Protein AF-A0A2E2L470-F1 (afdb_monomer)

Radius of gyration: 21.18 Å; Cα contacts (8 Å, |Δi|>4): 68; chains: 1; bounding box: 37×33×64 Å

Nearest PDB structures (foldseek):
  6x89-assembly1_X1  TM=7.758E-01  e=2.841E+00  Vigna radiata
  8esz-assembly1_C2  TM=4.717E-01  e=1.333E+00  Drosophila melanogaster

Secondary structure (DSSP, 8-state):
-------------------HHHHHHHHHHHHHHHHHTT-HHHHHHHHHHHHHHHHHHHHHHHHHHHHHHHHHSSSSTTS--

Mean predicted aligned error: 12.42 Å

Sequence (81 aa):
MTDQQKPQDEGGRSFPPFNAAGLAIGIGLGIAFGVALDNIGAGLAIGIGIGVAFSLAFGAAEADRRKKRDRDDDGDRGASD

pLDDT: mean 76.43, std 17.27, range [44.0, 96.81]

Foldseek 3Di:
DDDDDPPPDPDPPPPQQFAVVLLVQLLVQLCVVCVVVVHSPRSNVRSNVRSRVVRNVVSNVVVVVVVVVVVVVVVVVPPPD

Solvent-accessible surface area (backbone atoms only — not comparable to full-atom values): 4670 Å² total; per-residue (Å²): 132,83,87,72,86,73,81,71,87,75,80,77,78,67,70,73,49,74,34,65,66,25,42,53,52,11,48,56,51,4,50,53,45,2,62,76,68,78,34,55,69,62,14,39,56,54,12,46,55,52,4,50,54,43,10,50,60,55,12,55,61,51,51,59,54,52,65,53,53,65,60,60,68,62,63,69,76,72,76,83,126

Structure (mmCIF, N/CA/C/O backbone):
data_AF-A0A2E2L470-F1
#
_entry.id   AF-A0A2E2L470-F1
#
loop_
_atom_site.group_PDB
_atom_site.id
_atom_site.type_symbol
_atom_site.label_atom_id
_atom_site.label_alt_id
_atom_site.label_comp_id
_atom_site.label_asym_id
_atom_site.label_entity_id
_atom_site.label_seq_id
_atom_site.pdbx_PDB_ins_code
_atom_site.Cartn_x
_atom_site.Cartn_y
_atom_site.Cartn_z
_atom_site.occupancy
_atom_site.B_iso_or_equiv
_atom_site.auth_seq_id
_atom_site.auth_comp_id
_atom_site.auth_asym_id
_atom_site.auth_atom_id
_atom_site.pdbx_PDB_model_num
ATOM 1 N N . MET A 1 1 ? 23.494 1.082 -50.548 1.00 44.00 1 MET A N 1
ATOM 2 C CA . MET A 1 1 ? 24.047 0.911 -49.188 1.00 44.00 1 MET A CA 1
ATOM 3 C C . MET A 1 1 ? 22.862 0.935 -48.250 1.00 44.00 1 MET A C 1
ATOM 5 O O . MET A 1 1 ? 22.034 1.820 -48.380 1.00 44.00 1 MET A O 1
ATOM 9 N N . THR A 1 2 ? 22.716 -0.141 -47.492 1.00 55.62 2 THR A N 1
ATOM 10 C CA . THR A 1 2 ? 21.520 -0.598 -46.773 1.00 55.62 2 THR A CA 1
ATOM 11 C C . THR A 1 2 ? 20.779 0.480 -45.987 1.00 55.62 2 THR A C 1
ATOM 13 O O . THR A 1 2 ? 21.316 1.032 -45.029 1.00 55.62 2 THR A O 1
ATOM 16 N N . ASP A 1 3 ? 19.511 0.667 -46.356 1.00 62.31 3 ASP A N 1
ATOM 17 C CA . ASP A 1 3 ? 18.414 0.882 -45.416 1.00 62.31 3 ASP A CA 1
ATOM 18 C C . ASP A 1 3 ? 18.439 -0.233 -44.369 1.00 62.31 3 ASP A C 1
ATOM 20 O O . ASP A 1 3 ? 18.270 -1.399 -44.712 1.00 62.31 3 ASP A O 1
ATOM 24 N N . GLN A 1 4 ? 18.676 0.124 -43.114 1.00 53.78 4 GLN A N 1
ATOM 25 C CA . GLN A 1 4 ? 17.950 -0.416 -41.967 1.00 53.78 4 GLN A CA 1
ATOM 26 C C . GLN A 1 4 ? 18.134 0.590 -40.834 1.00 53.78 4 GLN A C 1
ATOM 28 O O . GLN A 1 4 ? 19.056 0.521 -40.018 1.00 53.78 4 GLN A O 1
ATOM 33 N N . GLN A 1 5 ? 17.244 1.577 -40.854 1.00 57.88 5 GLN A N 1
ATOM 34 C CA . GLN A 1 5 ? 16.861 2.397 -39.721 1.00 57.88 5 GLN A CA 1
ATOM 35 C C . GLN A 1 5 ? 16.776 1.495 -38.479 1.00 57.88 5 GLN A C 1
ATOM 37 O O . GLN A 1 5 ? 15.858 0.692 -38.359 1.00 57.88 5 GLN A O 1
ATOM 42 N N . LYS A 1 6 ? 17.725 1.600 -37.546 1.00 50.06 6 LYS A N 1
ATOM 43 C CA . LYS A 1 6 ?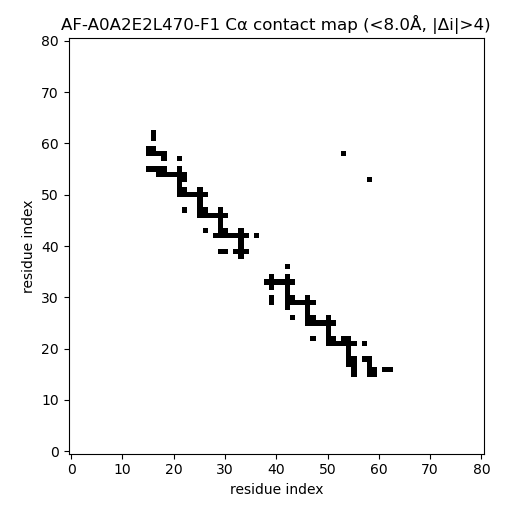 17.461 1.183 -36.169 1.00 50.06 6 LYS A CA 1
ATOM 44 C C . LYS A 1 6 ? 16.674 2.342 -35.569 1.00 50.06 6 LYS A C 1
ATOM 46 O O . LYS A 1 6 ? 17.282 3.399 -35.379 1.00 50.06 6 LYS A O 1
ATOM 51 N N . PRO A 1 7 ? 15.362 2.212 -35.301 1.00 52.69 7 PRO A N 1
ATOM 52 C CA . PRO A 1 7 ? 14.678 3.200 -34.494 1.00 52.69 7 PRO A CA 1
ATOM 53 C C . PRO A 1 7 ? 15.338 3.089 -33.123 1.00 52.69 7 PRO A C 1
ATOM 55 O O . PRO A 1 7 ? 15.193 2.093 -32.412 1.00 52.69 7 PRO A O 1
ATOM 58 N N . GLN A 1 8 ? 16.198 4.053 -32.817 1.00 56.91 8 GLN A N 1
ATOM 59 C CA . GLN A 1 8 ? 16.689 4.262 -31.471 1.00 56.91 8 GLN A CA 1
ATOM 60 C C . GLN A 1 8 ? 15.461 4.649 -30.668 1.00 56.91 8 GLN A C 1
ATOM 62 O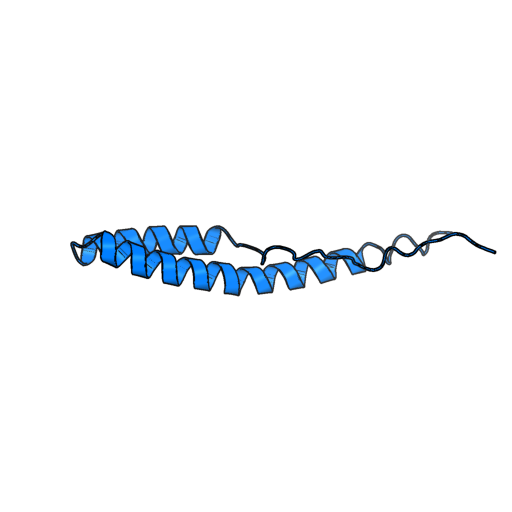 O . GLN A 1 8 ? 14.978 5.755 -30.851 1.00 56.91 8 GLN A O 1
ATOM 67 N N . ASP A 1 9 ? 14.920 3.687 -29.913 1.00 56.59 9 ASP A N 1
ATOM 68 C CA . ASP A 1 9 ? 14.431 3.877 -28.544 1.00 56.59 9 ASP A CA 1
ATOM 69 C C . ASP A 1 9 ? 14.019 5.331 -28.260 1.00 56.59 9 ASP A C 1
ATOM 71 O O . ASP A 1 9 ? 14.669 6.071 -27.523 1.00 56.59 9 ASP A O 1
ATOM 75 N N . GLU A 1 10 ? 12.967 5.771 -28.946 1.00 58.31 10 GLU A N 1
ATOM 76 C CA . GLU A 1 10 ? 12.336 7.040 -28.661 1.00 58.31 10 GLU A CA 1
ATOM 77 C C . GLU A 1 10 ? 11.237 6.768 -27.643 1.00 58.31 10 GLU A C 1
ATOM 79 O O . GLU A 1 10 ? 10.192 6.185 -27.933 1.00 58.31 10 GLU A O 1
ATOM 84 N N . GLY A 1 11 ? 11.476 7.234 -26.422 1.00 51.31 11 GLY A N 1
ATOM 85 C CA . GLY A 1 11 ? 10.408 7.843 -25.637 1.00 51.31 11 GLY A CA 1
ATOM 86 C C . GLY A 1 11 ? 9.454 6.899 -24.917 1.00 51.31 11 GLY A C 1
ATOM 87 O O . GLY A 1 11 ? 8.390 7.337 -24.474 1.00 51.31 11 GLY A O 1
ATOM 88 N N . GLY A 1 12 ? 9.822 5.641 -24.706 1.00 48.44 12 GLY A N 1
ATOM 89 C CA . GLY A 1 12 ? 9.053 4.744 -23.856 1.00 48.44 12 GLY A CA 1
ATOM 90 C C . GLY A 1 12 ? 9.249 5.057 -22.374 1.00 48.44 12 GLY A C 1
ATOM 91 O O . GLY A 1 12 ? 9.879 4.266 -21.674 1.00 48.44 12 GLY A O 1
ATOM 92 N N . ARG A 1 13 ? 8.696 6.165 -21.853 1.00 56.53 13 ARG A N 1
ATOM 93 C CA . ARG A 1 13 ? 8.405 6.277 -20.410 1.00 56.53 13 ARG A CA 1
ATOM 94 C C . ARG A 1 13 ? 7.412 5.166 -20.077 1.00 56.53 13 ARG A C 1
ATOM 96 O O . ARG A 1 13 ? 6.207 5.396 -20.046 1.00 56.53 13 ARG A O 1
ATOM 103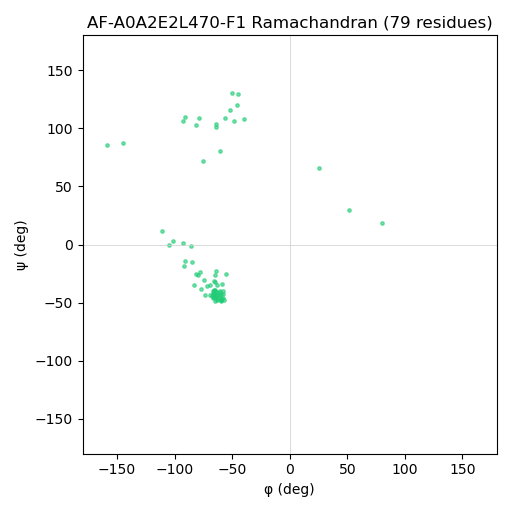 N N . SER A 1 14 ? 7.920 3.948 -19.904 1.00 57.91 14 SER A N 1
ATOM 104 C CA . SER A 1 14 ? 7.166 2.836 -19.358 1.00 57.91 14 SER A CA 1
ATOM 105 C C . SER A 1 14 ? 6.688 3.344 -18.017 1.00 57.91 14 SER A C 1
ATOM 107 O O . SER A 1 14 ? 7.505 3.612 -17.133 1.00 57.91 14 SER A O 1
ATOM 109 N N . PHE A 1 15 ? 5.383 3.601 -17.920 1.00 58.31 15 PHE A N 1
ATOM 110 C CA . PHE A 1 15 ? 4.752 3.905 -16.650 1.00 58.31 15 PHE A CA 1
ATOM 111 C C . PHE A 1 15 ? 5.298 2.896 -15.645 1.00 58.31 15 PHE A C 1
ATOM 113 O O . PHE A 1 15 ? 5.360 1.707 -15.987 1.00 58.31 15 PHE A O 1
ATOM 120 N N . PRO A 1 16 ? 5.795 3.360 -14.483 1.00 61.34 16 PRO A N 1
ATOM 121 C CA . PRO A 1 16 ? 6.444 2.473 -13.540 1.00 61.34 16 PRO A CA 1
ATOM 122 C C . PRO A 1 16 ? 5.512 1.279 -13.318 1.00 61.34 16 PRO A C 1
ATOM 124 O O . PRO A 1 16 ? 4.310 1.501 -13.139 1.00 61.34 16 PRO A O 1
ATOM 127 N N . PRO A 1 17 ? 6.030 0.044 -13.423 1.00 66.00 17 PRO A N 1
ATOM 128 C CA . PRO A 1 17 ? 5.241 -1.178 -13.282 1.00 66.00 17 PRO A CA 1
ATOM 129 C C . PRO A 1 17 ? 4.386 -1.064 -12.020 1.00 66.00 17 PRO A C 1
ATOM 131 O O . PRO A 1 17 ? 4.900 -1.064 -10.905 1.00 66.00 17 PRO A O 1
ATOM 134 N N . PHE A 1 18 ? 3.084 -0.858 -12.192 1.00 74.75 18 PHE A N 1
ATOM 135 C CA . PHE A 1 18 ? 2.194 -0.601 -11.072 1.00 74.75 18 PHE A CA 1
ATOM 136 C C . PHE A 1 18 ? 1.612 -1.928 -10.606 1.00 74.75 18 PHE A C 1
ATOM 138 O O . PHE A 1 18 ? 0.750 -2.513 -11.265 1.00 74.75 18 PHE A O 1
ATOM 145 N N . ASN A 1 19 ? 2.086 -2.416 -9.463 1.00 87.06 19 ASN A N 1
ATOM 146 C CA . ASN A 1 19 ? 1.598 -3.669 -8.909 1.00 87.06 19 ASN A CA 1
ATOM 147 C C . ASN A 1 19 ? 0.284 -3.450 -8.157 1.00 87.06 19 ASN A C 1
ATOM 149 O O . ASN A 1 19 ? 0.287 -3.022 -7.005 1.00 87.06 19 ASN A O 1
ATOM 153 N N . ALA A 1 20 ? -0.840 -3.828 -8.775 1.00 87.81 20 ALA A N 1
ATOM 154 C CA . ALA A 1 20 ? -2.180 -3.687 -8.193 1.00 87.81 20 ALA A CA 1
ATOM 155 C C . ALA A 1 20 ? -2.337 -4.363 -6.813 1.00 87.81 20 ALA A C 1
ATOM 157 O O . ALA A 1 20 ? -3.151 -3.928 -6.000 1.00 87.81 20 ALA A O 1
ATOM 158 N N . ALA A 1 21 ? -1.528 -5.388 -6.523 1.00 88.56 21 ALA A N 1
ATOM 159 C CA . ALA A 1 21 ? -1.500 -6.055 -5.223 1.00 88.56 21 ALA A CA 1
ATOM 160 C C . ALA A 1 21 ? -1.119 -5.105 -4.073 1.00 88.56 21 ALA A C 1
ATOM 162 O O . ALA A 1 21 ? -1.733 -5.165 -3.010 1.00 88.56 21 ALA A O 1
ATOM 163 N N . GLY A 1 22 ? -0.156 -4.197 -4.285 1.00 90.31 22 GLY A N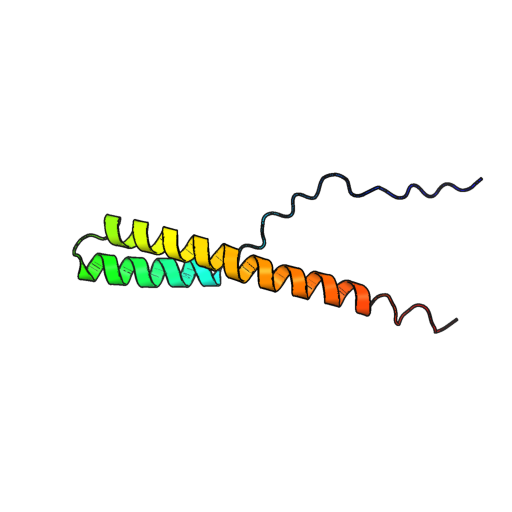 1
ATOM 164 C CA . GLY A 1 22 ? 0.248 -3.231 -3.259 1.00 90.31 22 GLY A CA 1
ATOM 165 C C . GLY A 1 22 ? -0.898 -2.285 -2.902 1.00 90.31 22 GLY A C 1
ATOM 166 O O . GLY A 1 22 ? -1.186 -2.067 -1.725 1.00 90.31 22 GLY A O 1
ATOM 167 N N . LEU A 1 23 ? -1.619 -1.801 -3.915 1.00 92.56 23 LEU A N 1
ATOM 168 C CA . LEU A 1 23 ? -2.782 -0.940 -3.727 1.00 92.56 23 LEU A CA 1
ATOM 169 C C . LEU A 1 23 ? -3.937 -1.673 -3.031 1.00 92.56 23 LEU A C 1
ATOM 171 O O . LEU A 1 23 ? -4.531 -1.121 -2.109 1.00 92.56 23 LEU A O 1
ATOM 175 N N . ALA A 1 24 ? -4.232 -2.918 -3.419 1.00 92.75 24 ALA A N 1
ATOM 176 C CA . ALA A 1 24 ? -5.286 -3.716 -2.791 1.00 92.75 24 ALA A CA 1
ATOM 177 C C . ALA A 1 24 ? -5.023 -3.946 -1.292 1.00 92.75 24 ALA A C 1
ATOM 179 O O . ALA A 1 24 ? -5.921 -3.764 -0.469 1.00 92.75 24 ALA A O 1
ATOM 180 N N . ILE A 1 25 ? -3.776 -4.274 -0.932 1.00 93.81 25 ILE A N 1
ATOM 181 C CA . ILE A 1 25 ? -3.353 -4.430 0.467 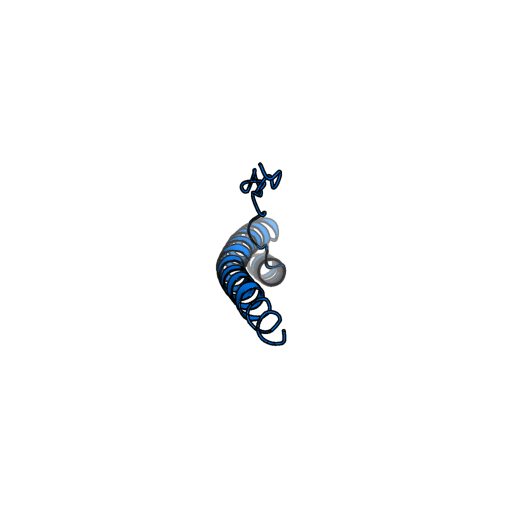1.00 93.81 25 ILE A CA 1
ATOM 182 C C . ILE A 1 25 ? -3.479 -3.097 1.216 1.00 93.81 25 ILE A C 1
ATOM 184 O O . ILE A 1 25 ? -4.019 -3.061 2.321 1.00 93.81 25 ILE A O 1
ATOM 188 N N . GLY A 1 26 ? -3.031 -1.997 0.605 1.00 93.44 26 GLY A N 1
ATOM 189 C CA . GLY A 1 26 ? -3.130 -0.660 1.185 1.00 93.44 26 GLY A CA 1
ATOM 190 C C . GLY A 1 26 ? -4.570 -0.226 1.464 1.00 93.44 26 GLY A C 1
ATOM 191 O O . GLY A 1 26 ? -4.849 0.296 2.539 1.00 93.44 26 GLY A O 1
ATOM 192 N N . ILE A 1 27 ? -5.503 -0.493 0.545 1.00 95.94 27 ILE A N 1
ATOM 193 C CA . ILE A 1 27 ? -6.929 -0.186 0.739 1.00 95.94 27 ILE A CA 1
ATOM 194 C C . ILE A 1 27 ? -7.519 -1.047 1.861 1.00 95.94 27 ILE A C 1
ATOM 196 O O . ILE A 1 27 ? -8.186 -0.512 2.743 1.00 95.94 27 ILE A O 1
ATOM 200 N N . GLY A 1 28 ? -7.248 -2.357 1.872 1.00 95.62 28 GLY A N 1
ATOM 201 C CA . GLY A 1 28 ? -7.741 -3.257 2.920 1.00 95.62 28 GLY A CA 1
ATOM 202 C C . GLY A 1 28 ? -7.260 -2.855 4.319 1.00 95.62 28 GLY A C 1
ATOM 203 O O . GLY A 1 28 ? -8.068 -2.725 5.239 1.00 95.62 28 GLY A O 1
ATOM 204 N N . LEU A 1 29 ? -5.959 -2.580 4.466 1.00 94.88 29 LEU A N 1
ATOM 205 C CA . LEU A 1 29 ? -5.377 -2.084 5.720 1.00 94.88 29 LEU A CA 1
ATOM 206 C C . LEU A 1 29 ? -5.881 -0.685 6.081 1.00 94.88 29 LEU A C 1
ATOM 208 O O . LEU A 1 29 ? -6.149 -0.414 7.248 1.00 94.88 29 LEU A O 1
ATOM 212 N N . GLY A 1 30 ? -6.035 0.198 5.094 1.00 96.19 30 GLY A N 1
ATOM 213 C CA . GLY A 1 30 ? -6.524 1.556 5.305 1.00 96.19 30 GLY A CA 1
ATOM 214 C C . GLY A 1 30 ? -7.955 1.589 5.828 1.00 96.19 30 GLY A C 1
ATOM 215 O O . GLY A 1 30 ? -8.250 2.342 6.752 1.00 96.19 30 GLY A O 1
ATOM 216 N N . ILE A 1 31 ? -8.832 0.729 5.305 1.00 96.81 31 ILE A N 1
ATOM 217 C CA . ILE A 1 31 ? -10.196 0.577 5.825 1.00 96.81 31 ILE A CA 1
ATOM 218 C C . ILE A 1 31 ? -10.157 -0.002 7.244 1.00 96.81 31 ILE A C 1
ATOM 220 O O . ILE A 1 31 ? -10.819 0.538 8.126 1.00 96.81 31 ILE A O 1
ATOM 224 N N . ALA A 1 32 ? -9.353 -1.041 7.499 1.00 96.00 32 ALA A N 1
ATOM 225 C CA . ALA A 1 32 ? -9.242 -1.645 8.828 1.00 96.00 32 ALA A CA 1
ATOM 226 C C . ALA A 1 32 ? -8.754 -0.644 9.892 1.00 96.00 32 ALA A C 1
ATOM 228 O O . ALA A 1 32 ? -9.365 -0.527 10.954 1.00 96.00 32 ALA A O 1
ATOM 229 N N . PHE A 1 33 ? -7.702 0.129 9.597 1.00 95.62 33 PHE A N 1
ATOM 230 C CA . PHE A 1 33 ? -7.230 1.190 10.489 1.00 95.62 33 PHE A CA 1
ATOM 231 C C . PHE A 1 33 ? -8.206 2.358 10.577 1.00 95.62 33 PHE A C 1
ATOM 233 O O . PHE A 1 33 ? -8.363 2.929 11.649 1.00 95.62 33 PHE A O 1
ATOM 240 N N . GLY A 1 34 ? -8.898 2.689 9.489 1.00 95.81 34 GLY A N 1
ATOM 241 C CA . GLY A 1 34 ? -9.930 3.717 9.489 1.00 95.81 34 GLY A CA 1
ATOM 242 C C . GLY A 1 34 ? -11.089 3.382 10.422 1.00 95.81 34 GLY A C 1
ATOM 243 O O . GLY A 1 34 ? -11.541 4.251 11.156 1.00 95.81 34 GLY A O 1
ATOM 244 N N . VAL A 1 35 ? -11.517 2.118 10.449 1.00 96.25 35 VAL A N 1
ATOM 245 C CA . VAL A 1 35 ? -12.528 1.624 11.397 1.00 96.25 35 VAL A CA 1
ATOM 246 C C . VAL A 1 35 ? -11.971 1.584 12.823 1.00 96.25 35 VAL A C 1
ATOM 248 O O . VAL A 1 35 ? -12.644 2.024 13.747 1.00 96.25 35 VAL A O 1
ATOM 251 N N . ALA A 1 36 ? -10.735 1.114 13.018 1.00 96.06 36 ALA A N 1
ATOM 252 C CA . ALA A 1 36 ? -10.120 1.036 14.348 1.00 96.06 36 ALA A CA 1
ATOM 253 C C . ALA A 1 36 ? -9.888 2.413 14.998 1.00 96.06 36 ALA A C 1
ATOM 255 O O . ALA A 1 36 ? -9.944 2.536 16.219 1.00 96.06 36 ALA A O 1
ATOM 256 N N . LEU A 1 37 ? -9.619 3.437 14.187 1.00 95.06 37 LEU A N 1
ATOM 257 C CA . LEU A 1 37 ? -9.407 4.820 14.620 1.00 95.06 37 LEU A CA 1
ATOM 258 C C . LEU A 1 37 ? -10.692 5.663 14.589 1.00 95.06 37 LEU A C 1
ATOM 260 O O . LEU A 1 37 ? -10.619 6.862 14.853 1.00 95.06 37 LEU A O 1
ATOM 264 N N . ASP A 1 38 ? -11.832 5.067 14.218 1.00 95.25 38 ASP A N 1
ATOM 265 C CA . ASP A 1 38 ? -13.114 5.752 13.973 1.00 95.25 38 ASP A CA 1
ATOM 266 C C . ASP A 1 38 ? -12.989 6.951 13.006 1.00 95.25 38 ASP A C 1
ATOM 268 O O . ASP A 1 38 ? -13.701 7.951 13.069 1.00 95.25 38 ASP A O 1
ATOM 272 N N . ASN A 1 39 ? -12.021 6.868 12.091 1.00 95.62 39 ASN A N 1
ATOM 273 C CA . ASN A 1 39 ? -11.719 7.891 11.104 1.00 95.62 39 ASN A CA 1
ATOM 274 C C . ASN A 1 39 ? -11.277 7.243 9.790 1.00 95.62 39 ASN A C 1
ATOM 276 O O . ASN A 1 39 ? -10.087 7.067 9.506 1.00 95.62 39 ASN A O 1
ATOM 280 N N . ILE A 1 40 ? -12.267 6.930 8.952 1.00 94.31 40 ILE A N 1
ATOM 281 C CA . ILE A 1 40 ? -12.051 6.327 7.631 1.00 94.31 40 ILE A CA 1
ATOM 282 C C . ILE A 1 40 ? -11.174 7.214 6.737 1.00 94.31 40 ILE A C 1
ATOM 284 O O . ILE A 1 40 ? -10.367 6.688 5.973 1.00 94.31 40 ILE A O 1
ATOM 288 N N . GLY A 1 41 ? -11.272 8.543 6.856 1.00 95.38 41 GLY A N 1
ATOM 289 C CA . GLY A 1 41 ? -10.448 9.474 6.081 1.00 95.38 41 GLY A CA 1
ATOM 290 C C . GLY A 1 41 ? -8.958 9.337 6.400 1.00 95.38 41 GLY A C 1
ATOM 291 O O . GLY A 1 41 ? -8.139 9.196 5.492 1.00 95.38 41 GLY A O 1
ATOM 292 N N . ALA A 1 42 ? -8.610 9.306 7.689 1.00 95.44 42 ALA A N 1
ATOM 293 C CA . ALA A 1 42 ? -7.235 9.099 8.138 1.00 95.44 42 ALA A CA 1
ATOM 294 C C . ALA A 1 42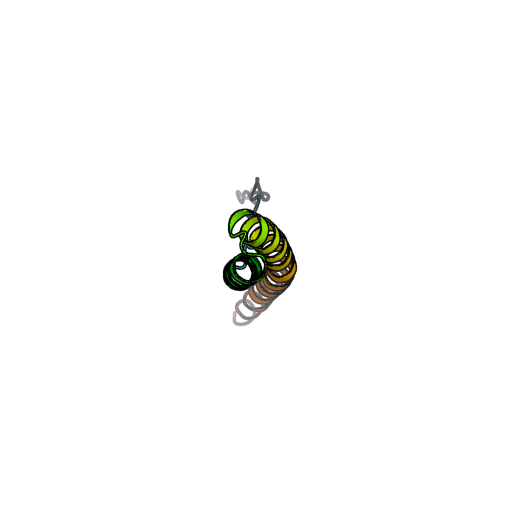 ? -6.724 7.694 7.779 1.00 95.44 42 ALA A C 1
ATOM 296 O O . ALA A 1 42 ? -5.611 7.551 7.272 1.00 95.44 42 ALA A O 1
ATOM 297 N N . GLY A 1 43 ? -7.556 6.665 7.973 1.00 95.50 43 GLY A N 1
ATOM 298 C CA . GLY A 1 43 ? -7.222 5.287 7.619 1.00 95.50 43 GLY A CA 1
ATOM 299 C C . GLY A 1 43 ? -6.917 5.108 6.133 1.00 95.50 43 GLY A C 1
ATOM 300 O O . GLY A 1 43 ? -5.881 4.546 5.780 1.00 95.50 43 GLY A O 1
ATOM 301 N N . LEU A 1 44 ? -7.761 5.647 5.247 1.00 95.69 44 LEU A N 1
ATOM 302 C CA . LEU A 1 44 ? -7.529 5.608 3.801 1.00 95.69 44 LEU A CA 1
ATOM 303 C C . LEU A 1 44 ? -6.292 6.403 3.387 1.00 95.69 44 LEU A C 1
ATOM 305 O O . LEU A 1 44 ? -5.544 5.924 2.542 1.00 95.69 44 LEU A O 1
ATOM 309 N N . ALA A 1 45 ? -6.036 7.575 3.975 1.00 95.25 45 ALA A N 1
ATOM 310 C CA . ALA A 1 45 ? -4.838 8.353 3.657 1.00 95.25 45 ALA A CA 1
ATOM 311 C C . ALA A 1 45 ? -3.553 7.562 3.962 1.00 95.25 45 ALA A C 1
ATOM 313 O O . ALA A 1 45 ? -2.658 7.472 3.119 1.00 95.25 45 ALA A O 1
ATOM 314 N N . ILE A 1 46 ? -3.498 6.925 5.137 1.00 94.62 46 ILE A N 1
ATOM 315 C CA . ILE A 1 46 ? -2.380 6.064 5.544 1.00 94.62 46 ILE A CA 1
ATOM 316 C C . ILE A 1 46 ? -2.298 4.831 4.633 1.00 94.62 46 ILE A C 1
ATOM 318 O O . ILE A 1 46 ? -1.233 4.516 4.102 1.00 94.62 46 ILE A O 1
ATOM 322 N N . GLY A 1 47 ? -3.426 4.154 4.409 1.00 94.69 47 GLY A N 1
ATOM 323 C CA . GLY A 1 47 ? -3.500 2.937 3.603 1.00 94.69 47 GLY A CA 1
ATOM 324 C C . GLY A 1 47 ? -3.101 3.146 2.143 1.00 94.69 47 GLY A C 1
ATOM 325 O O . GLY A 1 47 ? -2.328 2.359 1.601 1.00 94.69 47 GLY A O 1
ATOM 326 N N . ILE A 1 48 ? -3.555 4.233 1.513 1.00 95.06 48 ILE A N 1
ATOM 327 C CA . ILE A 1 48 ? -3.169 4.599 0.143 1.00 95.06 48 ILE A CA 1
ATOM 328 C C . ILE A 1 48 ? -1.677 4.936 0.088 1.00 95.06 48 ILE A C 1
ATOM 330 O O . ILE A 1 48 ? -0.990 4.451 -0.808 1.00 95.06 48 ILE A O 1
ATOM 334 N N . GLY A 1 49 ? -1.153 5.701 1.053 1.00 94.31 49 GLY A N 1
ATOM 335 C CA . GLY A 1 49 ? 0.276 6.024 1.113 1.00 94.31 49 GLY A CA 1
ATOM 336 C C . GLY A 1 49 ? 1.156 4.771 1.170 1.00 94.31 49 GLY A C 1
ATOM 337 O O . GLY A 1 49 ? 2.083 4.617 0.373 1.00 94.31 49 GLY A O 1
ATOM 338 N N . ILE A 1 50 ? 0.809 3.831 2.053 1.00 93.88 50 ILE A N 1
ATOM 339 C CA . ILE A 1 50 ? 1.499 2.541 2.191 1.00 93.88 50 ILE A CA 1
ATOM 340 C C . ILE A 1 50 ? 1.320 1.680 0.929 1.00 93.88 50 ILE A C 1
ATOM 342 O O . ILE A 1 50 ? 2.284 1.108 0.419 1.00 93.88 50 ILE A O 1
ATOM 346 N N . GLY A 1 51 ? 0.101 1.602 0.391 1.00 93.44 51 GLY A N 1
ATOM 347 C CA . GLY A 1 51 ? -0.215 0.783 -0.779 1.00 93.44 51 GLY A CA 1
ATOM 348 C C . GLY A 1 51 ? 0.494 1.243 -2.050 1.00 93.44 51 GLY A C 1
ATOM 349 O O . GLY A 1 51 ? 0.986 0.413 -2.816 1.00 93.44 51 GLY A O 1
ATOM 350 N N . VAL A 1 52 ? 0.610 2.556 -2.264 1.00 91.94 52 VAL A N 1
ATOM 351 C CA . VAL A 1 52 ? 1.376 3.128 -3.381 1.00 91.94 52 VAL A CA 1
ATOM 352 C C . VAL A 1 52 ? 2.867 2.852 -3.203 1.00 91.94 52 VAL A C 1
ATOM 354 O O . VAL A 1 52 ? 3.505 2.392 -4.149 1.00 91.94 52 VAL A O 1
ATOM 357 N N . ALA A 1 53 ? 3.415 3.041 -1.997 1.00 90.31 53 ALA A N 1
ATOM 358 C CA . ALA A 1 53 ? 4.821 2.747 -1.719 1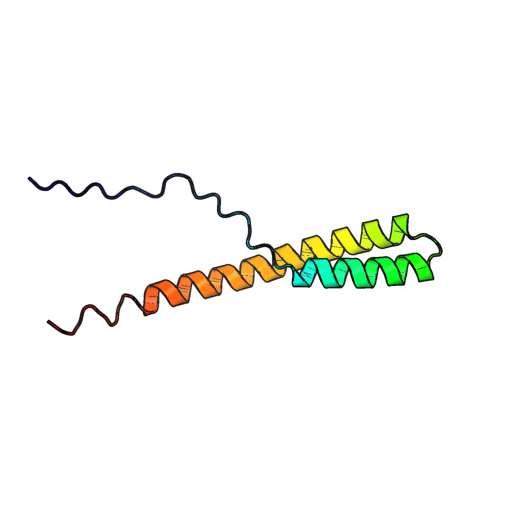.00 90.31 53 ALA A CA 1
ATOM 359 C C . ALA A 1 53 ? 5.168 1.278 -2.021 1.00 90.31 53 ALA A C 1
ATOM 361 O O . ALA A 1 53 ? 6.137 1.005 -2.731 1.00 90.31 53 ALA A O 1
ATOM 362 N N . PHE A 1 54 ? 4.335 0.333 -1.572 1.00 90.00 54 PHE A N 1
ATOM 363 C CA . PHE A 1 54 ? 4.516 -1.083 -1.893 1.00 90.00 54 PHE A CA 1
ATOM 364 C C . PHE A 1 54 ? 4.306 -1.390 -3.377 1.00 90.00 54 PHE A C 1
ATOM 366 O O . PHE A 1 54 ? 5.076 -2.161 -3.945 1.00 90.00 54 PHE A O 1
ATOM 373 N N . SER A 1 55 ? 3.312 -0.779 -4.028 1.00 88.31 55 SER A N 1
ATOM 374 C CA . SER A 1 55 ? 3.068 -0.989 -5.465 1.00 88.31 55 SER A CA 1
ATOM 375 C C . SER A 1 55 ? 4.290 -0.621 -6.303 1.00 88.31 55 SER A C 1
ATOM 377 O O . SER A 1 55 ? 4.636 -1.351 -7.228 1.00 88.31 55 SER A O 1
ATOM 379 N N . LEU A 1 56 ? 4.969 0.472 -5.949 1.00 86.69 56 LEU A N 1
ATOM 380 C CA . LEU A 1 56 ? 6.187 0.923 -6.618 1.00 86.69 56 LEU A CA 1
ATOM 381 C C . LEU A 1 56 ? 7.396 0.045 -6.266 1.00 86.69 56 LEU A C 1
ATOM 383 O O . LEU A 1 56 ? 8.150 -0.341 -7.159 1.00 86.69 56 LEU A O 1
ATOM 387 N N . ALA A 1 57 ? 7.559 -0.311 -4.988 1.00 85.69 57 ALA A N 1
ATOM 388 C CA . ALA A 1 57 ? 8.678 -1.132 -4.523 1.00 85.69 57 ALA A CA 1
ATOM 389 C C . ALA A 1 57 ? 8.667 -2.538 -5.143 1.00 85.69 57 ALA A C 1
ATOM 391 O O . ALA A 1 57 ? 9.682 -3.004 -5.658 1.00 85.69 57 ALA A O 1
ATOM 392 N N . PHE A 1 58 ? 7.510 -3.205 -5.142 1.00 82.12 58 PHE A N 1
ATOM 393 C CA . PHE A 1 58 ? 7.372 -4.521 -5.766 1.00 82.12 58 PHE A CA 1
ATOM 394 C C . PHE A 1 58 ? 7.333 -4.430 -7.293 1.00 82.12 58 PHE A C 1
ATOM 396 O O . PHE A 1 58 ? 7.774 -5.355 -7.971 1.00 82.12 58 PHE A O 1
ATOM 403 N N . GLY A 1 59 ? 6.811 -3.331 -7.844 1.00 78.38 59 GLY A N 1
ATOM 404 C CA . GLY A 1 59 ? 6.725 -3.118 -9.284 1.00 78.38 59 GLY A CA 1
ATOM 405 C C . GLY A 1 59 ? 8.090 -3.136 -9.948 1.00 78.38 59 GLY A C 1
ATOM 406 O O . 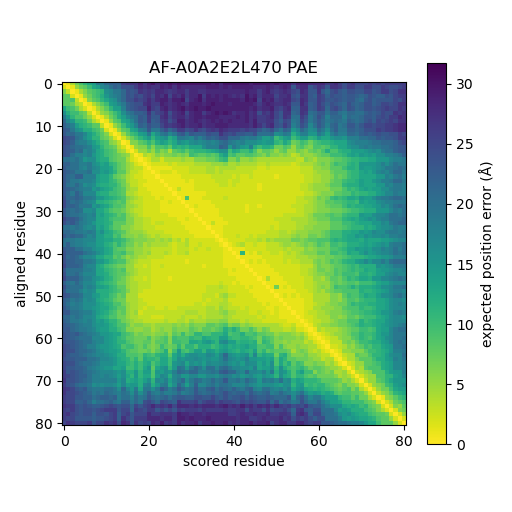GLY A 1 59 ? 8.305 -3.854 -10.926 1.00 78.38 59 GLY A O 1
ATOM 407 N N . ALA A 1 60 ? 9.029 -2.381 -9.380 1.00 70.12 60 ALA A N 1
ATOM 408 C CA . ALA A 1 60 ? 10.395 -2.304 -9.880 1.00 70.12 60 ALA A CA 1
ATOM 409 C C . ALA A 1 60 ? 11.078 -3.686 -9.917 1.00 70.12 60 ALA A C 1
ATOM 411 O O . ALA A 1 60 ? 11.687 -4.046 -10.923 1.00 70.12 60 ALA A O 1
ATOM 412 N N . ALA A 1 61 ? 10.891 -4.499 -8.871 1.00 68.00 61 ALA A N 1
ATOM 413 C CA . ALA A 1 61 ? 11.454 -5.848 -8.795 1.00 68.00 61 ALA A CA 1
ATOM 414 C C . ALA A 1 61 ? 10.877 -6.816 -9.851 1.00 68.00 61 ALA A C 1
ATOM 416 O O . ALA A 1 61 ? 11.567 -7.731 -10.308 1.00 68.00 61 ALA A O 1
ATOM 417 N N . GLU A 1 62 ? 9.615 -6.632 -10.247 1.00 67.00 62 GLU A N 1
ATOM 418 C CA . GLU A 1 62 ? 8.952 -7.458 -11.261 1.00 67.00 62 GLU A CA 1
ATOM 419 C C . GLU A 1 62 ? 9.399 -7.078 -12.685 1.00 67.00 62 GLU A C 1
ATOM 421 O O . GLU A 1 62 ? 9.606 -7.950 -13.536 1.00 67.00 62 GLU A O 1
ATOM 426 N N . ALA A 1 63 ? 9.586 -5.780 -12.951 1.00 65.94 63 ALA A N 1
ATOM 427 C CA . ALA A 1 63 ? 10.022 -5.292 -14.260 1.00 65.94 63 ALA A CA 1
ATOM 428 C C . ALA A 1 63 ? 11.444 -5.734 -14.616 1.00 65.94 63 ALA A C 1
ATOM 430 O O . ALA A 1 63 ? 11.681 -6.154 -15.753 1.00 65.94 63 ALA A O 1
ATOM 431 N N . ASP A 1 64 ? 12.365 -5.726 -13.652 1.00 65.44 64 ASP A N 1
ATOM 432 C CA . ASP A 1 64 ? 13.734 -6.198 -13.877 1.00 65.44 64 ASP A CA 1
ATOM 433 C C . ASP A 1 64 ? 13.774 -7.689 -14.242 1.00 65.44 64 ASP A C 1
ATOM 435 O O . ASP A 1 64 ? 14.559 -8.111 -15.097 1.00 65.44 64 ASP A O 1
ATOM 439 N N . ARG A 1 65 ? 12.873 -8.499 -13.666 1.00 65.12 65 ARG A N 1
ATOM 440 C CA . ARG A 1 65 ? 12.761 -9.925 -14.007 1.00 65.12 65 ARG A CA 1
ATOM 441 C C . ARG A 1 65 ? 12.172 -10.172 -15.393 1.00 65.12 65 ARG A C 1
ATOM 443 O O . ARG A 1 65 ? 12.629 -11.092 -16.072 1.00 65.12 65 ARG A O 1
ATOM 450 N N . ARG A 1 66 ? 11.210 -9.361 -15.845 1.00 63.66 66 ARG A N 1
ATOM 451 C CA . ARG A 1 66 ? 10.660 -9.469 -17.211 1.00 63.66 66 ARG A CA 1
ATOM 452 C C . ARG A 1 66 ? 11.707 -9.135 -18.272 1.00 63.66 66 ARG A C 1
ATOM 454 O O . ARG A 1 66 ? 11.880 -9.901 -19.212 1.00 63.66 66 ARG A O 1
ATOM 461 N N . LYS A 1 67 ? 12.500 -8.082 -18.053 1.00 61.88 67 LYS A N 1
ATOM 462 C CA . LYS A 1 67 ? 13.534 -7.633 -19.001 1.00 61.88 67 LYS A CA 1
ATOM 463 C C . LYS A 1 67 ? 14.658 -8.654 -19.229 1.00 61.88 67 LYS A C 1
ATOM 465 O O . LYS A 1 67 ? 15.343 -8.600 -20.248 1.00 61.88 67 LYS A O 1
ATOM 470 N N . LYS A 1 68 ? 14.873 -9.567 -18.275 1.00 59.97 68 LYS A N 1
ATOM 471 C CA . LYS A 1 68 ? 15.863 -10.646 -18.387 1.00 59.97 68 LYS A CA 1
ATOM 472 C C . LYS A 1 68 ? 15.331 -11.854 -19.166 1.00 59.97 68 LYS A C 1
ATOM 474 O O . LYS A 1 68 ? 16.090 -12.437 -19.923 1.00 59.97 68 LYS A O 1
ATOM 479 N N . ARG A 1 69 ? 14.039 -12.181 -19.040 1.00 60.38 69 ARG A N 1
ATOM 480 C CA . ARG A 1 69 ? 13.414 -13.292 -19.781 1.00 60.38 69 ARG A CA 1
ATOM 481 C C . ARG A 1 69 ? 13.346 -13.044 -21.286 1.00 60.38 69 ARG A C 1
ATOM 483 O O . ARG A 1 69 ? 13.678 -13.946 -22.041 1.00 60.38 69 ARG A O 1
ATOM 490 N N . ASP A 1 70 ? 13.001 -11.829 -21.706 1.00 61.28 70 ASP A N 1
ATOM 491 C CA . ASP A 1 70 ? 12.872 -11.516 -23.137 1.00 61.28 70 ASP A CA 1
ATOM 492 C C . ASP A 1 70 ? 14.213 -11.617 -23.891 1.00 61.28 70 ASP A C 1
ATOM 494 O O . ASP A 1 70 ? 14.232 -11.905 -25.081 1.00 61.28 70 ASP A O 1
ATOM 498 N N . ARG A 1 71 ? 15.356 -11.424 -23.211 1.00 60.22 71 ARG A N 1
ATOM 499 C CA . ARG A 1 71 ? 16.685 -11.567 -23.836 1.00 60.22 71 ARG A CA 1
ATOM 500 C C . ARG A 1 71 ? 17.164 -13.008 -23.974 1.00 60.22 71 ARG A C 1
ATOM 502 O O . ARG A 1 71 ? 17.975 -13.272 -24.856 1.00 60.22 71 ARG A O 1
ATOM 509 N N . ASP A 1 72 ? 16.696 -13.907 -23.117 1.00 60.50 72 ASP A N 1
ATOM 510 C CA . ASP A 1 72 ? 17.143 -15.300 -23.121 1.00 60.50 72 ASP A CA 1
ATOM 511 C C . ASP A 1 72 ? 16.402 -16.118 -24.216 1.00 60.50 72 ASP A C 1
ATOM 513 O O . ASP A 1 72 ? 16.974 -17.056 -24.763 1.00 60.50 72 ASP A O 1
ATOM 517 N N . ASP A 1 73 ? 15.188 -15.710 -24.620 1.00 60.78 73 ASP A N 1
ATOM 518 C CA . ASP A 1 73 ? 14.334 -16.408 -25.612 1.00 60.78 73 ASP A CA 1
ATOM 519 C C . ASP A 1 73 ? 14.632 -16.059 -27.093 1.00 60.78 73 ASP A C 1
ATOM 521 O O . ASP A 1 73 ? 14.179 -16.741 -28.020 1.00 60.78 73 ASP A O 1
ATOM 525 N N . ASP A 1 74 ? 15.383 -14.982 -27.344 1.00 62.31 74 ASP A N 1
ATOM 526 C CA . ASP A 1 74 ? 15.866 -14.611 -28.686 1.00 62.31 74 ASP A CA 1
ATOM 527 C C . ASP A 1 74 ? 17.246 -15.220 -29.006 1.00 62.31 74 ASP A C 1
ATOM 529 O O . ASP A 1 74 ? 17.650 -15.259 -30.167 1.00 62.31 74 ASP A O 1
ATOM 533 N N . GLY A 1 75 ? 17.965 -15.742 -28.003 1.00 57.59 75 GLY A N 1
ATOM 534 C CA . GLY A 1 75 ? 19.272 -16.385 -28.190 1.00 57.59 75 GLY A CA 1
ATOM 535 C C . GLY A 1 75 ? 19.209 -17.816 -28.737 1.00 57.59 75 GLY A C 1
ATOM 536 O O . GLY A 1 75 ? 20.171 -18.269 -29.351 1.00 57.59 75 GLY A O 1
ATOM 537 N N . ASP A 1 76 ? 18.087 -18.516 -28.552 1.00 60.12 76 ASP A N 1
ATOM 538 C CA . ASP A 1 76 ? 17.946 -19.942 -28.897 1.00 60.12 76 ASP A CA 1
ATOM 539 C C . ASP A 1 76 ? 17.403 -20.174 -30.322 1.00 60.12 76 ASP A C 1
ATOM 541 O O . ASP A 1 76 ? 17.599 -21.228 -30.920 1.00 60.12 76 ASP A O 1
ATOM 545 N N . ARG A 1 77 ? 16.783 -19.155 -30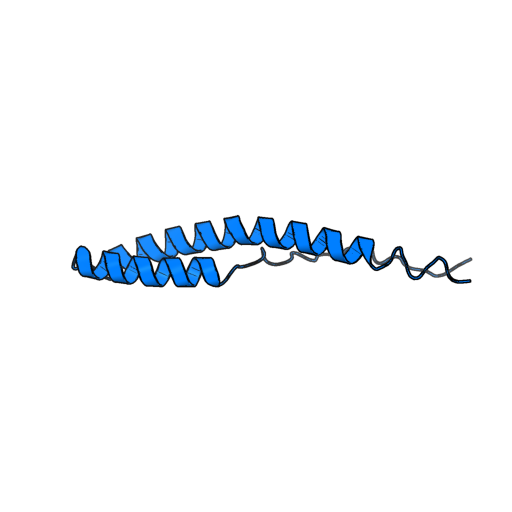.935 1.00 61.47 77 ARG A N 1
ATOM 546 C CA . ARG A 1 77 ? 16.237 -19.229 -32.307 1.00 61.47 77 ARG A CA 1
ATOM 547 C C . ARG A 1 77 ? 17.254 -18.917 -33.415 1.00 61.47 77 ARG A C 1
ATOM 549 O O . ARG A 1 77 ? 16.901 -18.974 -34.587 1.00 61.47 77 ARG A O 1
ATOM 556 N N . GLY A 1 78 ? 18.499 -18.588 -33.062 1.00 56.44 78 GLY A N 1
ATOM 557 C CA . GLY A 1 78 ? 19.565 -18.225 -34.007 1.00 56.44 78 GLY A CA 1
ATOM 558 C C . GLY A 1 78 ? 20.588 -19.326 -34.310 1.00 56.44 78 GLY A C 1
ATOM 559 O O . GLY A 1 78 ? 21.556 -19.050 -35.010 1.00 56.44 78 GLY A O 1
ATOM 560 N N . ALA A 1 79 ? 20.423 -20.539 -33.771 1.00 60.56 79 ALA A N 1
ATOM 561 C CA . ALA A 1 79 ? 21.421 -21.614 -33.866 1.00 60.56 79 ALA A CA 1
ATOM 562 C C . ALA A 1 79 ? 20.995 -22.806 -34.752 1.00 60.56 79 ALA A C 1
ATOM 564 O O . ALA A 1 79 ? 21.630 -23.857 -34.697 1.00 60.56 79 ALA A O 1
ATOM 565 N N . SER A 1 80 ? 19.913 -22.675 -35.530 1.00 61.66 80 SER A N 1
ATOM 566 C CA . SER A 1 80 ? 19.334 -23.781 -36.315 1.00 61.66 80 SER A CA 1
ATOM 567 C C . SER A 1 80 ? 19.599 -23.744 -37.827 1.00 61.66 80 SER A C 1
ATOM 569 O O . SER A 1 80 ? 19.139 -24.666 -38.498 1.00 61.66 80 SER A O 1
ATOM 571 N N . ASP A 1 81 ? 20.316 -22.742 -38.350 1.00 55.28 81 ASP A N 1
ATOM 572 C CA . ASP A 1 81 ? 20.670 -22.637 -39.781 1.00 55.28 81 ASP A CA 1
ATOM 573 C C . ASP A 1 81 ? 22.143 -22.984 -40.051 1.00 55.28 81 ASP A C 1
ATOM 575 O O . ASP A 1 81 ? 23.026 -22.468 -39.322 1.00 55.28 81 ASP A O 1
#